Protein AF-A0A0D2XPH1-F1 (afdb_monomer)

pLDDT: mean 71.19, std 9.39, range [40.72, 86.44]

Mean predicted aligned error: 13.64 Å

Radius of gyration: 19.62 Å; Cα contacts (8 Å, |Δi|>4): 131; chains: 1; bounding box: 52×31×44 Å

Sequence (127 aa):
MKPMKTQDLDSLVKLKSILVFSVDCWGASYLRNVLTHGSTHITTKQGNKTLPTELWIDILDLAELYVYKNTYKLVYGIEISLKSTNGNRTEPTLICNVLEEWKECEELTNGDLVNAYEKCLKDPAYD

Nearest PDB structures (foldseek):
  3oa6-assembly1_B  TM=6.989E-01  e=4.084E+00  Homo sapiens

Solvent-accessible surface area (backbone atoms only — not comparable to full-atom values): 7888 Å² total; per-residue (Å²): 135,81,86,84,53,77,78,55,52,62,50,38,34,76,61,40,43,81,39,81,41,61,68,53,82,78,33,59,70,57,53,50,60,44,44,79,79,40,32,82,83,49,70,45,98,85,72,78,58,59,61,60,56,69,61,51,50,53,53,38,55,53,52,60,76,63,62,51,84,75,41,54,41,50,24,31,38,72,45,75,44,80,42,73,53,106,50,101,54,70,41,85,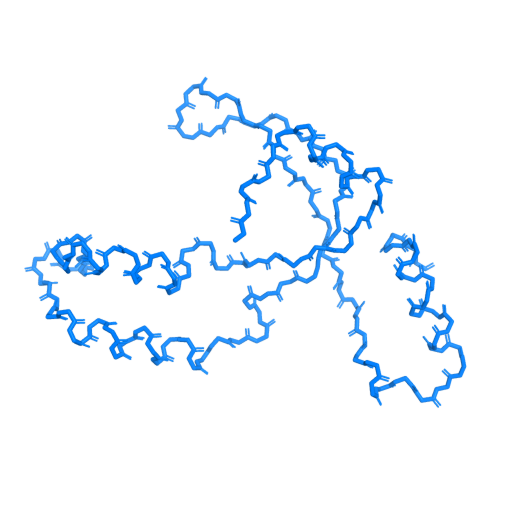39,82,40,61,49,73,56,87,80,79,78,60,78,90,72,53,86,46,73,68,53,48,51,50,50,56,45,33,76,71,37,68,85,65,129

Organism: Fusarium oxysporum (strain Fo5176) (NCBI:txid660025)

Foldseek 3Di:
DDDDDPVVLVVQQVQQAWDKDQPPPCALVVVVVVLVVNQVVDDDPVGDDTDPSVVSVVVNVVVVVVPDPVRIFTWTFNDWDFDDDPDRDTDTDTDIDTLPDDDDPVPQPDPVSVVVNVVCNRPVPDD

Secondary structure (DSSP, 8-state):
-PPPPHHHHHHHHHTT-EEEEES-TT-HHHHHHHHTT-GGG---TTSS-PPPHHHHHHHHHHHHHT--TTSEEEEEEEEEEEEE-SSS-EEEEEEEEE------GGG--SHHHHHHHHHHHH-TT--

Structure (mmCIF, N/CA/C/O backbone):
data_AF-A0A0D2XPH1-F1
#
_entry.id   AF-A0A0D2XPH1-F1
#
loop_
_atom_site.group_PDB
_atom_site.id
_atom_site.type_symbol
_atom_site.label_atom_id
_atom_site.label_alt_id
_atom_site.label_comp_id
_atom_site.label_asym_id
_atom_site.label_entity_id
_atom_site.label_seq_id
_atom_site.pdbx_PDB_ins_code
_atom_site.Cartn_x
_atom_site.Cartn_y
_atom_site.Cartn_z
_atom_site.occupancy
_atom_site.B_iso_or_equiv
_atom_site.auth_seq_id
_atom_site.auth_comp_id
_atom_site.auth_asym_id
_atom_site.auth_atom_id
_atom_site.pdbx_PDB_model_num
ATOM 1 N N . MET A 1 1 ? -1.661 14.350 -8.868 1.00 40.72 1 MET A N 1
ATOM 2 C CA . MET A 1 1 ? -1.622 14.285 -7.387 1.00 40.72 1 MET A CA 1
ATOM 3 C C . MET A 1 1 ? -0.413 15.061 -6.889 1.00 40.72 1 MET A C 1
ATOM 5 O O . MET A 1 1 ? 0.615 15.010 -7.553 1.00 40.72 1 MET A O 1
ATOM 9 N N . LYS A 1 2 ? -0.523 15.812 -5.784 1.00 44.88 2 LYS A N 1
ATOM 10 C CA . LYS A 1 2 ? 0.640 16.479 -5.172 1.00 44.88 2 LYS A CA 1
ATOM 11 C C . LYS A 1 2 ? 1.323 15.515 -4.192 1.00 44.88 2 LYS A C 1
ATOM 13 O O . LYS A 1 2 ? 0.601 14.825 -3.476 1.00 44.88 2 LYS A O 1
ATOM 18 N N .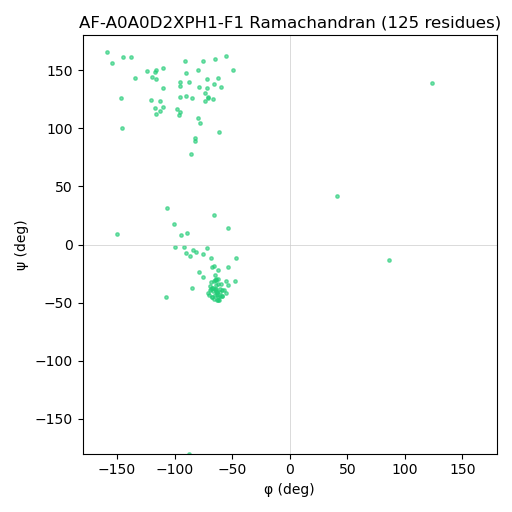 PRO A 1 3 ? 2.665 15.470 -4.143 1.00 52.66 3 PRO A N 1
ATOM 19 C 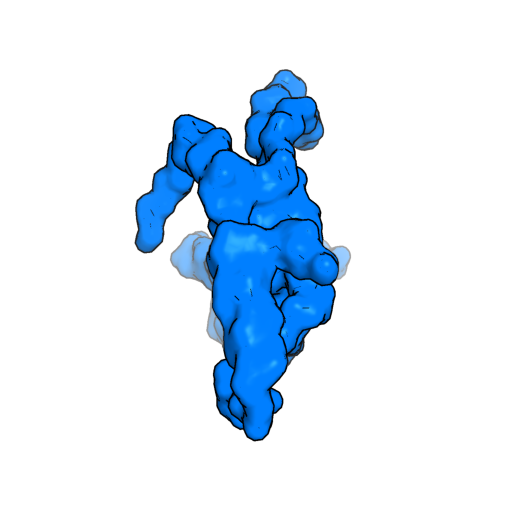CA . PRO A 1 3 ? 3.381 14.715 -3.123 1.00 52.66 3 PRO A CA 1
ATOM 20 C C . PRO A 1 3 ? 3.012 15.226 -1.731 1.00 52.66 3 PRO A C 1
ATOM 22 O O . PRO A 1 3 ? 2.957 16.439 -1.509 1.00 52.66 3 PRO A O 1
ATOM 25 N N . MET A 1 4 ? 2.758 14.300 -0.815 1.00 61.88 4 MET A N 1
ATOM 26 C CA . MET A 1 4 ? 2.459 14.614 0.578 1.00 61.88 4 MET A CA 1
ATOM 27 C C . MET A 1 4 ? 3.722 15.096 1.298 1.00 61.88 4 MET A C 1
ATOM 29 O O . MET A 1 4 ? 4.816 14.589 1.040 1.00 61.88 4 MET A O 1
ATOM 33 N N . LYS A 1 5 ? 3.593 16.079 2.193 1.00 73.62 5 LYS A N 1
ATOM 34 C CA . LYS A 1 5 ? 4.699 16.546 3.038 1.00 73.62 5 LYS A CA 1
ATOM 35 C C . LYS A 1 5 ? 4.707 15.771 4.351 1.00 73.62 5 LYS A C 1
ATOM 37 O O . LYS A 1 5 ? 3.675 15.305 4.814 1.00 73.62 5 LYS A O 1
ATOM 42 N N . THR A 1 6 ? 5.857 15.723 5.020 1.00 67.50 6 THR A N 1
ATOM 43 C CA . THR A 1 6 ? 6.002 15.065 6.332 1.00 67.50 6 THR A CA 1
ATOM 44 C C . THR A 1 6 ? 4.996 15.570 7.371 1.00 67.50 6 THR A C 1
ATOM 46 O O . THR A 1 6 ? 4.490 14.796 8.170 1.00 67.50 6 THR A O 1
ATOM 49 N N . GLN A 1 7 ? 4.664 16.861 7.319 1.00 71.94 7 GLN A N 1
ATOM 50 C CA . GLN A 1 7 ? 3.700 17.523 8.209 1.00 71.94 7 GLN A CA 1
ATOM 51 C C . GLN A 1 7 ? 2.281 16.949 8.064 1.00 71.94 7 GLN A C 1
ATOM 53 O O . GLN A 1 7 ? 1.497 16.937 9.011 1.00 71.94 7 GLN A O 1
ATOM 58 N N . ASP A 1 8 ? 1.961 16.462 6.867 1.00 72.06 8 ASP A N 1
ATOM 59 C CA . ASP A 1 8 ? 0.657 15.902 6.551 1.00 72.06 8 ASP A CA 1
ATOM 60 C C . ASP A 1 8 ? 0.537 14.460 7.086 1.00 72.06 8 ASP A C 1
ATOM 62 O O . ASP A 1 8 ? -0.572 14.001 7.354 1.00 72.06 8 ASP A O 1
ATOM 66 N N . LEU A 1 9 ? 1.662 13.758 7.301 1.00 72.75 9 LEU A N 1
ATOM 67 C CA . LEU A 1 9 ? 1.681 12.387 7.830 1.00 72.75 9 LEU A CA 1
ATOM 68 C C . LEU A 1 9 ? 1.153 12.326 9.268 1.00 72.75 9 LEU A C 1
ATOM 70 O O . LEU A 1 9 ? 0.341 11.458 9.580 1.00 72.75 9 LEU A O 1
ATOM 74 N N . ASP A 1 10 ? 1.555 13.263 10.132 1.00 76.06 10 ASP A N 1
ATOM 75 C CA . ASP A 1 10 ? 1.072 13.321 11.523 1.00 76.06 10 ASP A CA 1
ATOM 76 C C . ASP A 1 10 ? -0.451 13.481 11.586 1.00 76.06 10 ASP A C 1
ATOM 78 O O . ASP A 1 10 ? -1.119 12.959 12.484 1.00 76.06 10 ASP A O 1
ATOM 82 N N . SER A 1 11 ? -1.013 14.204 10.615 1.00 77.00 11 SER A N 1
ATOM 83 C CA . SER A 1 11 ? -2.458 14.390 10.508 1.00 77.00 11 SER A CA 1
ATOM 84 C C . SER A 1 11 ? -3.160 13.087 10.124 1.00 77.00 11 SER A C 1
ATOM 86 O O . SER A 1 11 ? -4.231 12.816 10.657 1.00 77.00 11 SER A O 1
ATOM 88 N N . LEU A 1 12 ? -2.553 12.241 9.283 1.00 72.81 12 LEU A N 1
ATOM 89 C CA . LEU A 1 12 ? -3.128 10.944 8.900 1.00 72.81 12 LEU A CA 1
ATOM 90 C C . LEU A 1 12 ? -3.286 9.993 10.086 1.00 72.81 12 LEU A C 1
ATOM 92 O O . LEU A 1 12 ? -4.318 9.336 10.202 1.00 72.81 12 LEU A O 1
ATOM 96 N N . VAL A 1 13 ? -2.286 9.942 10.971 1.00 76.19 13 VAL A N 1
ATOM 97 C CA . VAL A 1 13 ? -2.340 9.111 12.182 1.00 76.19 13 VAL A CA 1
ATOM 98 C C . VAL A 1 13 ? -3.431 9.614 13.128 1.00 76.19 13 VAL A C 1
ATOM 100 O O . VAL A 1 13 ? -4.255 8.837 13.600 1.00 76.19 13 VAL A O 1
ATOM 103 N N . LYS A 1 14 ? -3.492 10.930 13.368 1.00 78.75 14 LYS A N 1
ATOM 104 C CA . LYS A 1 14 ? -4.503 11.532 14.258 1.00 78.75 14 LYS A CA 1
ATOM 105 C C . LYS A 1 14 ? -5.925 11.359 13.743 1.00 78.75 14 LYS A C 1
ATOM 107 O O . LYS A 1 14 ? -6.839 11.161 14.535 1.00 78.75 14 LYS A O 1
ATOM 112 N N . LEU A 1 15 ? -6.106 11.465 12.430 1.00 77.38 15 LEU A N 1
ATOM 113 C CA . LEU A 1 15 ? -7.406 11.334 11.783 1.00 77.38 15 LEU A CA 1
ATOM 114 C C . LEU A 1 15 ? -7.813 9.874 11.566 1.00 77.38 15 LEU A C 1
ATOM 116 O O . LEU A 1 15 ? -8.927 9.651 11.102 1.00 77.38 15 LEU A O 1
ATOM 120 N N . LYS A 1 16 ? -6.919 8.908 11.845 1.00 73.25 16 LYS A N 1
ATOM 121 C CA . LYS A 1 16 ? -7.083 7.481 11.531 1.00 73.25 16 LYS A CA 1
ATOM 122 C C . LYS A 1 16 ? -7.693 7.268 10.144 1.00 73.25 16 LYS A C 1
ATOM 124 O O . LYS A 1 16 ? -8.608 6.474 9.961 1.00 73.25 16 LYS A O 1
ATOM 129 N N . SER A 1 17 ? -7.239 8.042 9.161 1.00 75.75 17 SER A N 1
ATOM 130 C CA . SER A 1 17 ? -7.844 7.998 7.833 1.00 75.75 17 SER A CA 1
ATOM 131 C C . SER A 1 17 ? -7.609 6.633 7.194 1.00 75.75 17 SER A C 1
ATOM 133 O O . SER A 1 17 ? -6.503 6.095 7.278 1.00 75.75 17 SER A O 1
ATOM 135 N N . ILE A 1 18 ? -8.635 6.095 6.532 1.00 80.31 18 ILE A N 1
ATOM 136 C CA . ILE A 1 18 ? -8.481 4.914 5.685 1.00 80.31 18 ILE A CA 1
ATOM 137 C C . ILE A 1 18 ? -7.688 5.333 4.444 1.00 80.31 18 ILE A C 1
ATOM 139 O O . ILE A 1 18 ? -8.030 6.291 3.750 1.00 80.31 18 ILE A O 1
ATOM 143 N N . LEU A 1 19 ? -6.602 4.618 4.188 1.00 80.06 19 LEU A N 1
ATOM 144 C CA . LEU A 1 19 ? -5.671 4.826 3.093 1.00 80.06 19 LEU A CA 1
ATOM 145 C C . LEU A 1 19 ? -5.698 3.612 2.172 1.00 80.06 19 LEU A C 1
ATOM 147 O O . LEU A 1 19 ? -5.882 2.478 2.609 1.00 80.06 19 LEU A O 1
ATOM 151 N N . VAL A 1 20 ? -5.439 3.851 0.891 1.00 77.94 20 VAL A N 1
ATOM 152 C CA . VAL A 1 20 ? -5.212 2.784 -0.083 1.00 77.94 20 VAL A CA 1
ATOM 153 C C . VAL A 1 20 ? -3.708 2.576 -0.205 1.00 77.94 20 VAL A C 1
ATOM 155 O O . VAL A 1 20 ? -2.986 3.457 -0.673 1.00 77.94 20 VAL A O 1
ATOM 158 N N . PHE A 1 21 ? -3.228 1.413 0.221 1.00 73.69 21 PHE A N 1
ATOM 159 C CA . PHE A 1 21 ? -1.836 1.014 0.088 1.00 73.69 21 PHE A CA 1
ATOM 160 C C . PHE A 1 21 ? -1.658 0.113 -1.132 1.00 73.69 21 PHE A C 1
ATOM 162 O O . PHE A 1 21 ? -2.203 -0.987 -1.186 1.00 73.69 21 PHE A O 1
ATOM 169 N N . SER A 1 22 ? -0.872 0.579 -2.101 1.00 71.06 22 SER A N 1
ATOM 170 C CA . SER A 1 22 ? -0.422 -0.239 -3.228 1.00 71.06 22 SER A CA 1
ATOM 171 C C . SER A 1 22 ? 0.718 -1.137 -2.753 1.00 71.06 22 SER A C 1
ATOM 173 O O . SER A 1 22 ? 1.831 -0.655 -2.563 1.00 71.06 22 SER A O 1
ATOM 175 N N . VAL A 1 23 ? 0.446 -2.425 -2.545 1.00 63.19 23 VAL A N 1
ATOM 176 C CA . VAL A 1 23 ? 1.429 -3.418 -2.074 1.00 63.19 23 VAL A CA 1
ATOM 177 C C . VAL A 1 23 ? 2.540 -3.622 -3.108 1.00 63.19 23 VAL A C 1
ATOM 179 O O . VAL A 1 23 ? 3.703 -3.820 -2.752 1.00 63.19 23 VAL A O 1
ATOM 182 N N . ASP A 1 24 ? 2.211 -3.466 -4.390 1.00 59.44 24 ASP A N 1
ATOM 183 C CA . ASP A 1 24 ? 3.171 -3.501 -5.487 1.00 59.44 24 ASP A CA 1
ATOM 184 C C . ASP A 1 24 ? 3.795 -2.107 -5.686 1.00 59.44 24 ASP A C 1
ATOM 186 O O . ASP A 1 24 ? 3.425 -1.341 -6.576 1.00 59.44 24 ASP A O 1
ATOM 190 N N . CYS A 1 25 ? 4.757 -1.741 -4.833 1.00 53.66 25 CYS A N 1
ATOM 191 C CA . CYS A 1 25 ? 5.458 -0.446 -4.913 1.00 53.66 25 CYS A CA 1
ATOM 192 C C . CYS A 1 25 ? 6.366 -0.305 -6.154 1.00 53.66 25 CYS A C 1
ATOM 194 O O . CYS A 1 25 ? 6.825 0.792 -6.462 1.00 53.66 25 CYS A O 1
ATOM 196 N N . TRP A 1 26 ? 6.621 -1.401 -6.875 1.00 53.28 26 TRP A N 1
ATOM 197 C CA . TRP A 1 26 ? 7.307 -1.413 -8.176 1.00 53.28 26 TRP A CA 1
ATOM 198 C C . TRP A 1 26 ? 6.305 -1.680 -9.305 1.00 53.28 26 TRP A C 1
ATOM 200 O O . TRP A 1 26 ? 6.632 -2.334 -10.294 1.00 53.28 26 TRP A O 1
ATOM 210 N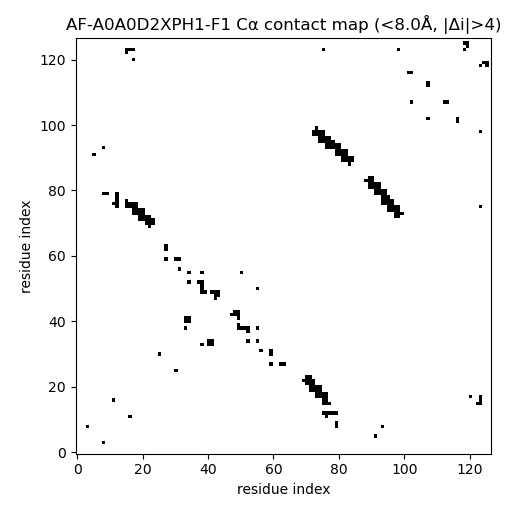 N . GLY A 1 27 ? 5.060 -1.230 -9.110 1.00 61.50 27 GLY A N 1
ATOM 211 C CA . GLY A 1 27 ? 3.943 -1.476 -10.009 1.00 61.50 27 GLY A CA 1
ATOM 212 C C . GLY A 1 27 ? 4.228 -1.030 -11.438 1.00 61.50 27 GLY A C 1
ATOM 213 O O . GLY A 1 27 ? 5.134 -0.233 -11.700 1.00 61.50 27 GLY A O 1
ATOM 214 N N . ALA A 1 28 ? 3.425 -1.540 -12.366 1.00 62.19 28 ALA A N 1
ATOM 215 C CA . ALA A 1 28 ? 3.562 -1.283 -13.791 1.00 62.19 28 ALA A CA 1
ATOM 216 C C . ALA A 1 28 ? 3.756 0.207 -14.129 1.00 62.19 28 ALA A C 1
ATOM 218 O O . ALA A 1 28 ? 4.551 0.528 -15.002 1.00 62.19 28 ALA A O 1
ATOM 219 N N . SER A 1 29 ? 3.180 1.126 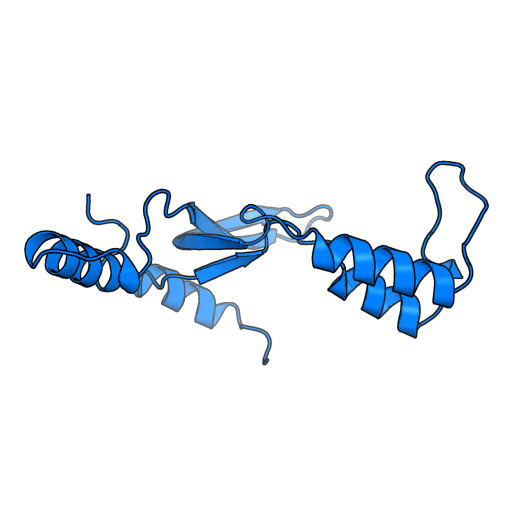-13.348 1.00 64.06 29 SER A N 1
ATOM 220 C CA . SER A 1 29 ? 3.405 2.576 -13.424 1.00 64.06 29 SER A CA 1
ATOM 221 C C . SER A 1 29 ? 4.877 3.013 -13.317 1.00 64.06 29 SER A C 1
ATOM 223 O O . SER A 1 29 ? 5.310 3.897 -14.056 1.00 64.06 29 SER A O 1
ATOM 225 N N . TYR A 1 30 ? 5.670 2.410 -12.422 1.00 68.56 30 TYR A N 1
ATOM 226 C CA . TYR A 1 30 ? 7.108 2.681 -12.307 1.00 68.56 30 TYR A CA 1
ATOM 227 C C . TYR A 1 30 ? 7.854 2.183 -13.548 1.00 68.56 30 TYR A C 1
ATOM 229 O O . TYR A 1 30 ? 8.652 2.918 -14.128 1.00 68.56 30 TYR A O 1
ATOM 237 N N . LEU A 1 31 ? 7.538 0.970 -14.009 1.00 70.81 31 LEU A N 1
ATOM 238 C CA . LEU A 1 31 ? 8.127 0.393 -15.218 1.00 70.81 31 LEU A CA 1
ATOM 239 C C . LEU A 1 31 ? 7.730 1.181 -16.477 1.00 70.81 31 LEU A C 1
ATOM 241 O O . LEU A 1 31 ? 8.591 1.448 -17.310 1.00 70.81 31 LEU A O 1
ATOM 245 N N . ARG A 1 32 ? 6.485 1.663 -16.580 1.00 72.62 32 ARG A N 1
ATOM 246 C CA . ARG A 1 32 ? 6.035 2.580 -17.641 1.00 72.62 32 ARG A CA 1
ATOM 247 C C . ARG A 1 32 ? 6.851 3.868 -17.641 1.00 72.62 32 ARG A C 1
ATOM 249 O O . ARG A 1 32 ? 7.287 4.303 -18.701 1.00 72.62 32 ARG A O 1
ATOM 256 N N . ASN A 1 33 ? 7.101 4.453 -16.469 1.00 73.88 33 ASN A N 1
ATOM 257 C CA . ASN A 1 33 ? 7.934 5.650 -16.362 1.00 73.88 33 ASN A CA 1
ATOM 258 C C . ASN A 1 33 ? 9.399 5.391 -16.753 1.00 73.88 33 ASN A C 1
ATOM 260 O O . ASN A 1 33 ? 10.055 6.280 -17.279 1.00 73.88 33 ASN A O 1
ATOM 264 N N . VAL A 1 34 ? 9.929 4.187 -16.535 1.00 72.75 34 VAL A N 1
ATOM 265 C CA . VAL A 1 34 ? 11.256 3.815 -17.051 1.00 72.75 34 VAL A CA 1
ATOM 266 C C . VAL A 1 34 ? 11.221 3.669 -18.580 1.00 72.75 34 VAL A C 1
ATOM 268 O O . VAL A 1 34 ? 12.095 4.197 -19.263 1.00 72.75 34 VAL A O 1
ATOM 271 N N . LEU A 1 35 ? 10.184 3.034 -19.138 1.00 74.00 35 LEU A N 1
ATOM 272 C CA . LEU A 1 35 ? 10.038 2.812 -20.583 1.00 74.00 35 LEU A CA 1
ATOM 273 C C . LEU A 1 35 ? 9.889 4.094 -21.403 1.00 74.00 35 LEU A C 1
ATOM 275 O O . LEU A 1 35 ? 10.427 4.154 -22.507 1.00 74.00 35 LEU A O 1
ATOM 279 N N . THR A 1 36 ? 9.221 5.127 -20.881 1.00 73.12 36 THR A N 1
ATOM 280 C CA . THR A 1 36 ? 9.127 6.436 -21.559 1.00 73.12 36 THR A CA 1
ATOM 281 C C . THR A 1 36 ? 10.487 7.107 -21.747 1.00 73.12 36 THR A C 1
ATOM 283 O O . THR A 1 36 ? 10.641 7.929 -22.648 1.00 73.12 36 THR A O 1
ATOM 286 N N . HIS A 1 37 ? 11.481 6.733 -20.938 1.00 72.75 37 HIS A N 1
ATOM 287 C CA . HIS A 1 37 ? 12.858 7.217 -21.031 1.00 72.75 37 HIS A CA 1
ATOM 288 C C . HIS A 1 37 ? 13.792 6.227 -21.757 1.00 72.75 37 HIS A C 1
ATOM 290 O O . HIS A 1 37 ? 14.957 6.549 -21.983 1.00 72.75 37 HIS A O 1
ATOM 296 N N . GLY A 1 38 ? 13.286 5.054 -22.163 1.00 71.62 38 GLY A N 1
ATOM 297 C CA . GLY A 1 38 ? 14.002 4.034 -22.936 1.00 71.62 38 GLY A CA 1
ATOM 298 C C . GLY A 1 38 ? 14.034 2.652 -22.268 1.00 71.62 38 GLY A C 1
ATOM 299 O O . GLY A 1 38 ? 14.271 2.515 -21.069 1.00 71.62 38 GLY A O 1
ATOM 300 N N . SER A 1 39 ? 13.850 1.588 -23.059 1.00 68.44 39 SER A N 1
ATOM 301 C CA . SER A 1 39 ? 13.781 0.200 -22.565 1.00 68.44 39 SER A CA 1
ATOM 302 C C . SER A 1 39 ? 15.125 -0.416 -22.160 1.00 68.44 39 SER A C 1
ATOM 304 O O . SER A 1 39 ? 15.160 -1.499 -21.574 1.00 68.44 39 SER A O 1
ATOM 306 N N . THR A 1 40 ? 16.240 0.266 -22.426 1.00 72.44 40 THR A N 1
ATOM 307 C CA . THR A 1 40 ? 17.600 -0.191 -22.089 1.00 72.44 40 THR A CA 1
ATOM 308 C C . THR A 1 40 ? 17.851 -0.274 -20.585 1.00 72.44 40 THR A C 1
ATOM 310 O O . THR A 1 40 ? 18.761 -0.974 -20.147 1.00 72.44 40 THR A O 1
ATOM 313 N N . HIS A 1 41 ? 17.027 0.408 -19.790 1.00 66.38 41 HIS A N 1
ATOM 314 C CA . HIS A 1 41 ? 17.104 0.424 -18.333 1.00 66.38 41 HIS A CA 1
ATOM 315 C C . HIS A 1 41 ? 16.398 -0.766 -17.665 1.00 66.38 41 HIS A C 1
ATOM 317 O O . HIS A 1 41 ? 16.490 -0.917 -16.449 1.00 66.38 41 HIS A O 1
ATOM 323 N N . ILE A 1 42 ? 15.721 -1.623 -18.440 1.00 69.38 42 ILE A N 1
ATOM 324 C CA . ILE A 1 42 ? 15.038 -2.819 -17.938 1.00 69.38 42 ILE A CA 1
ATOM 325 C C . ILE A 1 42 ? 15.705 -4.052 -18.545 1.00 69.38 42 ILE A C 1
ATOM 327 O O . ILE A 1 42 ? 15.623 -4.302 -19.748 1.00 69.38 42 ILE A O 1
ATOM 331 N N . THR A 1 43 ? 16.368 -4.840 -17.700 1.00 66.12 43 THR A N 1
ATOM 332 C CA . THR A 1 43 ? 17.094 -6.041 -18.124 1.00 66.12 43 THR A CA 1
ATOM 333 C C . THR A 1 43 ? 16.485 -7.289 -17.493 1.00 66.12 43 THR A C 1
ATOM 335 O O . THR A 1 43 ? 15.927 -7.265 -16.395 1.00 66.12 43 THR A O 1
ATOM 338 N N . THR A 1 44 ? 16.562 -8.408 -18.209 1.00 63.78 44 THR A N 1
ATOM 339 C CA . THR A 1 44 ? 16.168 -9.711 -17.662 1.00 63.78 44 THR A CA 1
ATOM 340 C C . THR A 1 44 ? 17.235 -10.229 -16.692 1.00 63.78 44 THR A C 1
ATOM 342 O O . THR A 1 44 ? 18.410 -9.890 -16.815 1.00 63.78 44 THR A O 1
ATOM 345 N N . LYS A 1 45 ? 16.873 -11.138 -15.771 1.00 63.78 45 LYS A N 1
ATOM 346 C CA . LYS A 1 45 ? 17.833 -11.824 -14.870 1.00 63.78 45 LYS A CA 1
ATOM 347 C C . LYS A 1 45 ? 18.991 -12.526 -15.604 1.00 63.78 45 LYS A C 1
ATOM 349 O O . LYS A 1 45 ? 20.009 -12.808 -14.986 1.00 63.78 45 LYS A O 1
ATOM 354 N N . GLN A 1 46 ? 18.841 -12.807 -16.901 1.00 64.25 46 GLN A N 1
ATOM 355 C CA . GLN A 1 46 ? 19.880 -13.386 -17.764 1.00 64.25 46 GLN A CA 1
ATOM 356 C C . GLN A 1 46 ? 20.777 -12.329 -18.443 1.00 64.25 46 GLN A C 1
ATOM 358 O O . GLN A 1 46 ? 21.597 -12.654 -19.296 1.00 64.25 46 GLN A O 1
ATOM 363 N N . GLY A 1 47 ? 20.661 -11.065 -18.040 1.00 55.41 47 GLY A N 1
ATOM 364 C CA . GLY A 1 47 ? 21.774 -10.122 -18.000 1.00 55.41 47 GLY A CA 1
ATOM 365 C C . GLY A 1 47 ? 22.104 -9.335 -19.263 1.00 55.41 47 GLY A C 1
ATOM 366 O O . GLY A 1 47 ? 22.838 -8.375 -19.121 1.00 55.41 47 GLY A O 1
ATOM 367 N N . ASN A 1 48 ? 21.591 -9.650 -20.459 1.00 59.53 48 ASN A N 1
ATOM 368 C CA . ASN A 1 48 ? 22.004 -8.918 -21.680 1.00 59.53 48 ASN A CA 1
ATOM 369 C C . ASN A 1 48 ? 20.946 -8.808 -22.791 1.00 59.53 48 ASN A C 1
ATOM 371 O O . ASN A 1 48 ? 21.257 -8.379 -23.900 1.00 59.53 48 ASN A O 1
ATOM 375 N N . LYS A 1 49 ? 19.696 -9.203 -22.534 1.00 61.72 49 LYS A N 1
ATOM 376 C CA . LYS A 1 49 ? 18.604 -9.042 -23.505 1.00 61.72 49 LYS A CA 1
ATOM 377 C C . LYS A 1 49 ? 17.604 -8.027 -22.977 1.00 61.72 49 LYS A C 1
ATOM 379 O O . LYS A 1 49 ? 16.971 -8.268 -21.947 1.00 61.72 49 LYS A O 1
ATOM 384 N N . THR A 1 50 ? 17.500 -6.911 -23.686 1.00 69.25 50 THR A N 1
ATOM 385 C CA . THR A 1 50 ? 16.445 -5.910 -23.540 1.00 69.25 50 THR A CA 1
ATOM 386 C C . THR A 1 50 ? 15.370 -6.213 -24.579 1.00 69.25 50 THR A C 1
ATOM 388 O O . THR A 1 50 ? 15.678 -6.555 -25.722 1.00 69.25 50 THR A O 1
ATOM 391 N N . LEU A 1 51 ? 14.101 -6.154 -24.181 1.00 74.62 51 LEU A N 1
ATOM 392 C CA . LEU A 1 51 ? 13.003 -6.209 -25.143 1.00 74.62 51 LEU A CA 1
ATOM 393 C C . LEU A 1 51 ? 12.813 -4.817 -25.783 1.00 74.62 51 LEU A C 1
ATOM 395 O O . LEU A 1 51 ? 13.090 -3.799 -25.133 1.00 74.62 51 LEU A O 1
ATOM 399 N N . PRO A 1 52 ? 12.340 -4.751 -27.040 1.00 81.94 52 PRO A N 1
ATOM 400 C CA . PRO A 1 52 ? 11.748 -3.543 -27.604 1.00 81.94 52 PRO A CA 1
ATOM 401 C C . PRO A 1 52 ? 10.690 -2.941 -26.673 1.00 81.94 52 PRO A C 1
ATOM 403 O O . PRO A 1 52 ? 10.034 -3.659 -25.914 1.00 81.94 52 PRO A O 1
ATOM 406 N N . THR A 1 53 ? 10.531 -1.622 -26.731 1.00 79.94 53 THR A N 1
ATOM 407 C CA . THR A 1 53 ? 9.601 -0.875 -25.873 1.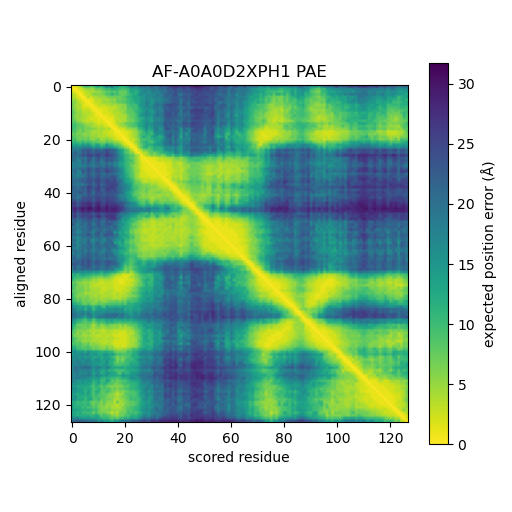00 79.94 53 THR A CA 1
ATOM 408 C C . THR A 1 53 ? 8.165 -1.374 -26.018 1.00 79.94 53 THR A C 1
ATOM 410 O O . THR A 1 53 ? 7.470 -1.510 -25.019 1.00 79.94 53 THR A O 1
ATOM 413 N N . GLU A 1 54 ? 7.741 -1.708 -27.234 1.00 80.44 54 GLU A N 1
ATOM 414 C CA . GLU A 1 54 ? 6.392 -2.180 -27.556 1.00 80.44 54 GLU A CA 1
ATOM 415 C C . GLU A 1 54 ? 6.065 -3.481 -26.814 1.00 80.44 54 GLU A C 1
ATOM 417 O O . GLU A 1 54 ? 5.022 -3.590 -26.179 1.00 80.44 54 GLU A O 1
ATOM 422 N N . LEU A 1 55 ? 7.007 -4.431 -26.788 1.00 81.19 55 LEU A N 1
ATOM 423 C CA . LEU A 1 55 ? 6.826 -5.696 -26.072 1.00 81.19 55 LEU A CA 1
ATOM 424 C C . LEU A 1 55 ? 6.789 -5.505 -24.554 1.00 81.19 55 LEU A C 1
ATOM 426 O O . LEU A 1 55 ? 6.095 -6.240 -23.857 1.00 81.19 55 LEU A O 1
ATOM 430 N N . TRP A 1 56 ? 7.524 -4.527 -24.025 1.00 81.25 56 TRP A N 1
ATOM 431 C CA . TRP A 1 56 ? 7.416 -4.182 -22.611 1.00 81.25 56 TRP A CA 1
ATOM 432 C C . TRP A 1 56 ? 6.069 -3.546 -22.269 1.00 81.25 56 TRP A C 1
ATOM 434 O O . TRP A 1 56 ? 5.532 -3.846 -21.207 1.00 81.25 56 TRP A O 1
ATOM 444 N N . ILE A 1 57 ? 5.519 -2.703 -23.147 1.00 77.94 57 ILE A N 1
ATOM 445 C CA . ILE A 1 57 ? 4.179 -2.131 -22.972 1.00 77.94 57 ILE A CA 1
ATOM 446 C C . ILE A 1 57 ? 3.138 -3.255 -22.944 1.00 77.94 57 ILE A C 1
ATOM 448 O O . ILE A 1 57 ? 2.376 -3.313 -21.987 1.00 77.94 57 ILE A O 1
ATOM 452 N N . ASP A 1 58 ? 3.185 -4.205 -23.882 1.00 78.38 58 ASP A N 1
ATOM 453 C CA . ASP A 1 58 ? 2.260 -5.349 -23.909 1.00 78.38 58 ASP A CA 1
ATOM 454 C C . ASP A 1 58 ? 2.356 -6.216 -22.638 1.00 78.38 58 ASP A C 1
ATOM 456 O O . ASP A 1 58 ? 1.345 -6.648 -22.084 1.00 78.38 58 ASP A O 1
ATOM 460 N N . ILE A 1 59 ? 3.574 -6.462 -22.134 1.00 75.94 59 ILE A N 1
ATOM 461 C CA . ILE A 1 59 ? 3.796 -7.201 -20.878 1.00 75.94 59 ILE A CA 1
ATOM 462 C C . ILE A 1 59 ? 3.204 -6.448 -19.682 1.00 75.94 59 ILE A C 1
ATOM 464 O O . ILE A 1 59 ? 2.638 -7.078 -18.789 1.00 75.94 59 ILE A O 1
ATOM 468 N N . LEU A 1 60 ? 3.341 -5.120 -19.644 1.00 75.81 60 LEU A N 1
ATOM 469 C CA . LEU A 1 60 ? 2.779 -4.293 -18.578 1.00 75.81 60 LEU A CA 1
ATOM 470 C C . LEU A 1 60 ? 1.259 -4.214 -18.662 1.00 75.81 60 LEU A C 1
ATOM 472 O O . LEU A 1 60 ? 0.613 -4.352 -17.632 1.00 75.81 60 LEU A O 1
ATOM 476 N N . ASP A 1 61 ? 0.696 -4.061 -19.859 1.00 73.94 61 ASP A N 1
ATOM 477 C CA . ASP A 1 61 ? -0.748 -4.077 -20.090 1.00 73.94 61 ASP A CA 1
ATOM 478 C C . ASP A 1 61 ? -1.343 -5.418 -19.624 1.00 73.94 61 ASP A C 1
ATOM 480 O O . ASP A 1 61 ? -2.335 -5.444 -18.898 1.00 73.94 61 ASP A O 1
ATOM 484 N N . LEU A 1 62 ? -0.690 -6.542 -19.947 1.00 69.88 62 LEU A N 1
ATOM 485 C CA . LEU A 1 62 ? -1.070 -7.863 -19.439 1.00 69.88 62 LEU A CA 1
ATOM 486 C C . LEU A 1 62 ? -0.940 -7.950 -17.915 1.00 69.88 62 LEU A C 1
ATOM 488 O O . LEU A 1 62 ? -1.867 -8.404 -17.253 1.00 69.88 62 LEU A O 1
ATOM 492 N N . ALA A 1 63 ? 0.182 -7.514 -17.340 1.00 66.62 63 ALA A N 1
ATOM 493 C CA . ALA A 1 63 ? 0.384 -7.543 -15.893 1.00 66.62 63 ALA A CA 1
ATOM 494 C C . ALA A 1 63 ? -0.660 -6.695 -15.147 1.00 66.62 63 ALA A C 1
ATOM 496 O O . ALA A 1 63 ? -1.140 -7.121 -14.100 1.00 66.62 63 ALA A O 1
ATOM 497 N N . GLU A 1 64 ? -1.045 -5.543 -15.705 1.00 67.69 64 GLU A N 1
ATOM 498 C CA . GLU A 1 64 ? -2.093 -4.660 -15.185 1.00 67.69 64 GLU A CA 1
ATOM 499 C C . GLU A 1 64 ? -3.491 -5.290 -15.275 1.00 67.69 64 GLU A C 1
ATOM 501 O O . GLU A 1 64 ? -4.281 -5.160 -14.342 1.00 67.69 64 GLU A O 1
ATOM 506 N N . LEU A 1 65 ? -3.789 -6.036 -16.344 1.00 62.53 65 LEU A N 1
ATOM 507 C CA . LEU A 1 65 ? -5.046 -6.786 -16.483 1.00 62.53 65 LEU A CA 1
ATOM 508 C C . LEU A 1 65 ? -5.190 -7.915 -15.447 1.00 62.53 65 LEU A C 1
ATOM 510 O O . LEU A 1 65 ? -6.310 -8.278 -15.093 1.00 62.53 65 LEU A O 1
ATOM 514 N N . TYR A 1 66 ? -4.073 -8.454 -14.948 1.00 57.66 66 TYR A N 1
ATOM 515 C CA . TYR A 1 66 ? -4.034 -9.487 -13.904 1.00 57.66 66 TYR A CA 1
ATOM 516 C C . TYR A 1 66 ? -3.722 -8.930 -12.507 1.00 57.66 66 TYR A C 1
ATOM 518 O O . TYR A 1 66 ? -3.363 -9.697 -11.611 1.00 57.66 66 TYR A O 1
ATOM 526 N N . VAL A 1 67 ? -3.868 -7.617 -12.292 1.00 56.28 67 VAL A N 1
ATOM 527 C CA . VAL A 1 67 ? -3.767 -6.991 -10.965 1.00 56.28 67 VAL A CA 1
ATOM 528 C C . VAL A 1 67 ? -4.864 -7.566 -10.064 1.00 56.28 67 VAL A C 1
ATOM 530 O O . VAL A 1 67 ? -6.033 -7.189 -10.117 1.00 56.28 67 VAL A O 1
ATOM 533 N N . TYR A 1 68 ? -4.485 -8.563 -9.265 1.00 53.69 68 TYR A N 1
ATOM 534 C CA . TYR A 1 68 ? -5.361 -9.243 -8.316 1.00 53.69 68 TYR A CA 1
ATOM 535 C C . TYR A 1 68 ? -5.822 -8.280 -7.210 1.00 53.69 68 TYR A C 1
ATOM 537 O O . TYR A 1 68 ? -5.125 -7.327 -6.863 1.00 53.69 68 TYR A O 1
ATOM 545 N N . LYS A 1 69 ? -6.935 -8.626 -6.539 1.00 51.44 69 LYS A N 1
ATOM 546 C CA . LYS A 1 69 ? -7.428 -8.015 -5.279 1.00 51.44 69 LYS A CA 1
ATOM 547 C C . LYS A 1 69 ? -6.352 -7.820 -4.181 1.00 51.44 69 LYS A C 1
ATOM 549 O O . LYS A 1 69 ? -6.602 -7.112 -3.217 1.00 51.44 69 LYS A O 1
ATOM 554 N N . ASN A 1 70 ? -5.163 -8.410 -4.327 1.00 54.31 70 ASN A N 1
ATOM 555 C CA . ASN A 1 70 ? -4.030 -8.283 -3.407 1.00 54.31 70 ASN A CA 1
ATOM 556 C C . ASN A 1 70 ? -3.106 -7.079 -3.671 1.00 54.31 70 ASN A C 1
ATOM 558 O O . ASN A 1 70 ? -2.242 -6.809 -2.838 1.00 54.31 70 ASN A O 1
ATOM 562 N N . THR A 1 71 ? -3.256 -6.366 -4.791 1.00 62.84 71 THR A N 1
ATOM 563 C CA . THR A 1 71 ? -2.381 -5.231 -5.136 1.00 62.84 71 THR A CA 1
ATOM 564 C C . THR A 1 71 ? -2.698 -3.982 -4.325 1.00 62.84 71 THR A C 1
ATOM 566 O O . THR A 1 71 ? -1.799 -3.192 -4.040 1.00 62.84 71 THR A O 1
ATOM 569 N N . TYR A 1 72 ? -3.946 -3.828 -3.886 1.00 66.56 72 TYR A N 1
ATOM 570 C CA . TYR A 1 72 ? -4.366 -2.721 -3.038 1.00 66.56 72 TYR A CA 1
ATOM 571 C C . TYR A 1 72 ? -4.918 -3.252 -1.724 1.00 66.56 72 TYR A C 1
ATOM 573 O O . TYR A 1 72 ? -5.847 -4.052 -1.707 1.00 66.56 72 TYR A O 1
ATOM 581 N N . LYS A 1 73 ? -4.350 -2.783 -0.617 1.00 75.25 73 LYS A N 1
ATOM 582 C CA . LYS A 1 73 ? -4.877 -3.023 0.724 1.00 75.25 73 LYS A CA 1
ATOM 583 C C . LYS A 1 73 ? -5.427 -1.729 1.286 1.00 75.25 73 LYS A C 1
ATOM 585 O O . LYS A 1 73 ? -4.770 -0.692 1.203 1.00 75.25 73 LYS A O 1
ATOM 590 N N . LEU A 1 74 ? -6.612 -1.795 1.879 1.00 79.31 74 LEU A N 1
ATOM 591 C CA . LEU A 1 74 ? -7.071 -0.730 2.756 1.00 79.31 74 LEU A CA 1
ATOM 592 C C . LEU A 1 74 ? -6.285 -0.827 4.058 1.00 79.31 74 LEU A C 1
ATOM 594 O O . LEU A 1 74 ? -6.128 -1.907 4.629 1.00 79.31 74 LEU A O 1
ATOM 598 N N . VAL A 1 75 ? -5.732 0.296 4.487 1.00 83.69 75 VAL A N 1
ATOM 599 C CA . VAL A 1 75 ? -4.921 0.388 5.697 1.00 83.69 75 VAL A CA 1
ATOM 600 C C . VAL A 1 75 ? -5.280 1.656 6.455 1.00 83.69 75 VAL A C 1
ATOM 602 O O . VAL A 1 75 ? -5.819 2.592 5.874 1.00 83.69 75 VAL A O 1
ATOM 605 N N . TYR A 1 76 ? -4.937 1.734 7.732 1.00 85.62 76 TYR A N 1
ATOM 606 C CA . TYR A 1 76 ? -5.031 2.978 8.496 1.00 85.62 76 TYR A CA 1
ATOM 607 C C . TYR A 1 76 ? -3.757 3.194 9.310 1.00 85.62 76 TYR A C 1
ATOM 609 O O . TYR A 1 76 ? -3.130 2.241 9.778 1.00 85.62 76 TYR A O 1
ATOM 617 N N . GLY A 1 77 ? -3.342 4.455 9.427 1.00 85.00 77 GLY A N 1
ATOM 618 C CA . GLY A 1 77 ? -2.111 4.828 10.122 1.00 85.00 77 GLY A CA 1
ATOM 619 C C . GLY A 1 77 ? -2.237 4.661 11.636 1.00 85.00 77 GLY A C 1
ATOM 620 O O . GLY A 1 77 ? -3.222 5.101 12.225 1.00 85.00 77 GLY A O 1
ATOM 621 N N . ILE A 1 78 ? -1.223 4.063 12.259 1.00 85.38 78 ILE A N 1
ATOM 622 C CA . ILE A 1 78 ? -1.142 3.862 13.715 1.00 85.38 78 ILE A CA 1
ATOM 623 C C . ILE A 1 78 ? -0.106 4.800 14.322 1.00 85.38 78 ILE A C 1
ATOM 625 O O . ILE A 1 78 ? -0.350 5.427 15.348 1.00 85.38 78 ILE A O 1
ATOM 629 N N . GLU A 1 79 ? 1.060 4.897 13.686 1.00 85.88 79 GLU A N 1
ATOM 630 C CA . GLU A 1 79 ? 2.168 5.708 14.173 1.00 85.88 79 GLU A CA 1
ATOM 631 C C . GLU A 1 79 ? 3.151 6.051 13.053 1.00 85.88 79 GLU A C 1
ATOM 633 O O . GLU A 1 79 ? 3.150 5.443 11.980 1.00 85.88 79 GLU A O 1
ATOM 638 N N . ILE A 1 80 ? 4.024 7.019 13.320 1.00 85.06 80 ILE A N 1
ATOM 639 C CA . ILE A 1 80 ? 5.164 7.343 12.465 1.00 85.06 80 ILE A CA 1
ATOM 640 C C . ILE A 1 80 ? 6.433 6.980 13.223 1.00 85.06 80 ILE A C 1
ATOM 642 O O . ILE A 1 80 ? 6.684 7.479 14.318 1.00 85.06 80 ILE A O 1
ATOM 646 N N . SER A 1 81 ? 7.246 6.123 12.614 1.00 83.12 81 SER A N 1
ATOM 647 C CA . SER A 1 81 ? 8.554 5.722 13.130 1.00 83.12 81 SER A CA 1
ATOM 648 C C . SER A 1 81 ? 9.666 6.308 12.267 1.00 83.12 81 SER A C 1
ATOM 650 O O . SER A 1 81 ? 9.492 6.540 11.075 1.00 83.12 81 SER A O 1
ATOM 652 N N . LEU A 1 82 ? 10.834 6.547 12.853 1.00 82.38 82 LEU A N 1
ATOM 653 C CA . LEU A 1 82 ? 12.025 6.955 12.114 1.00 82.38 82 LEU A CA 1
ATOM 654 C C . LEU A 1 82 ? 12.865 5.708 11.825 1.00 82.38 82 LEU A C 1
ATOM 656 O O . LEU A 1 82 ? 13.409 5.109 12.751 1.00 82.38 82 LEU A O 1
ATOM 660 N N . LYS A 1 83 ? 12.968 5.303 10.554 1.00 77.38 83 LYS A N 1
ATOM 661 C CA . LYS A 1 83 ? 13.766 4.137 10.141 1.00 77.38 83 LYS A CA 1
ATOM 662 C C . LYS A 1 83 ? 14.915 4.555 9.231 1.00 77.38 83 LYS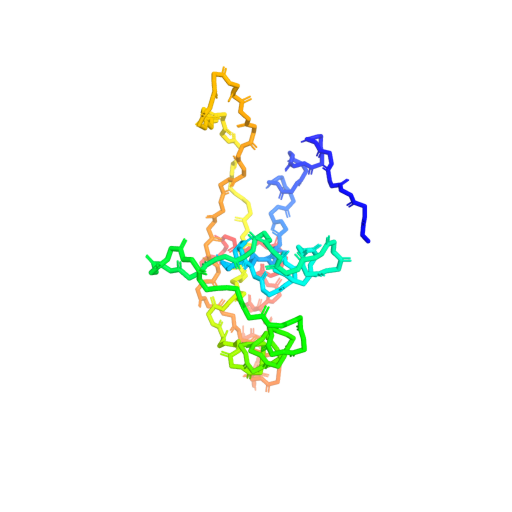 A C 1
ATOM 664 O O . LYS A 1 83 ? 14.768 5.448 8.401 1.00 77.38 83 LYS A O 1
ATOM 669 N N . SER A 1 84 ? 16.067 3.905 9.395 1.00 70.50 84 SER A N 1
ATOM 670 C CA . SER A 1 84 ? 17.175 4.034 8.444 1.00 70.50 84 SER A CA 1
ATOM 671 C C . SER A 1 84 ? 16.799 3.319 7.155 1.00 70.50 84 SER A C 1
ATOM 673 O O . SER A 1 84 ? 16.446 2.139 7.186 1.00 70.50 84 SER A O 1
ATOM 675 N N . THR A 1 85 ? 16.899 4.013 6.028 1.00 64.00 85 THR A N 1
ATOM 676 C CA . THR A 1 85 ? 16.857 3.382 4.704 1.00 64.00 85 THR A CA 1
ATOM 677 C C . THR A 1 85 ? 18.273 2.941 4.296 1.00 64.00 85 THR A C 1
ATOM 679 O O . THR A 1 85 ? 19.212 3.079 5.082 1.00 64.00 85 THR A O 1
ATOM 682 N N . ASN A 1 86 ? 18.449 2.341 3.109 1.00 52.66 86 ASN A N 1
ATOM 683 C CA . ASN A 1 86 ? 19.713 1.741 2.614 1.00 52.66 86 ASN A CA 1
ATOM 684 C C . ASN A 1 86 ? 20.878 2.739 2.355 1.00 52.66 86 ASN A C 1
ATOM 686 O O . ASN A 1 86 ? 21.793 2.476 1.580 1.00 52.66 86 ASN A O 1
ATOM 690 N N . GLY A 1 87 ? 20.873 3.881 3.028 1.00 53.44 87 GLY A N 1
ATOM 691 C CA . GLY A 1 87 ? 21.976 4.815 3.204 1.00 53.44 87 GLY A CA 1
ATOM 692 C C . GLY A 1 87 ? 21.709 5.563 4.508 1.00 53.44 87 GLY A C 1
ATOM 693 O O . GLY A 1 87 ? 20.561 5.634 4.916 1.00 53.44 87 GLY A O 1
ATOM 694 N N . ASN A 1 88 ? 22.731 6.106 5.171 1.00 63.03 88 ASN A N 1
ATOM 695 C CA . ASN A 1 88 ? 22.699 6.701 6.528 1.00 63.03 88 ASN A CA 1
ATOM 696 C C . ASN A 1 88 ? 21.649 7.818 6.818 1.00 63.03 88 ASN A C 1
ATOM 698 O O . ASN A 1 88 ? 21.791 8.551 7.795 1.00 63.03 88 ASN A O 1
ATOM 702 N N . ARG A 1 89 ? 20.628 8.022 5.982 1.00 71.19 89 ARG A N 1
ATOM 703 C CA . ARG A 1 89 ? 19.496 8.910 6.225 1.00 71.19 89 ARG A CA 1
ATOM 704 C C . ARG A 1 89 ? 18.359 8.163 6.915 1.00 71.19 89 ARG A C 1
ATOM 706 O O . ARG A 1 89 ? 17.876 7.134 6.451 1.00 71.19 89 ARG A O 1
ATOM 713 N N . THR A 1 90 ? 17.918 8.744 8.020 1.00 78.06 90 THR A N 1
ATOM 714 C CA . THR A 1 90 ? 16.705 8.341 8.721 1.00 78.06 90 THR A CA 1
ATOM 715 C C . THR A 1 90 ? 15.511 9.032 8.080 1.00 78.06 90 THR A C 1
ATOM 717 O O . THR A 1 90 ? 15.503 10.259 7.961 1.00 78.06 90 THR A O 1
ATOM 720 N N . GLU A 1 91 ? 14.506 8.261 7.679 1.00 77.44 91 GLU A N 1
ATOM 721 C CA . GLU A 1 91 ? 13.298 8.776 7.037 1.00 77.44 91 GLU A CA 1
ATOM 722 C C . GLU A 1 91 ? 12.045 8.427 7.860 1.00 77.44 91 GLU A C 1
ATOM 724 O O . GLU A 1 91 ? 11.976 7.357 8.481 1.00 77.44 91 GLU A O 1
ATOM 729 N N . PRO A 1 92 ? 11.049 9.331 7.905 1.00 77.50 92 PRO A N 1
ATOM 730 C CA . PRO A 1 92 ? 9.775 9.066 8.555 1.00 77.50 92 PRO A CA 1
ATOM 731 C C . PRO A 1 92 ? 9.018 7.977 7.790 1.00 77.50 92 PRO A C 1
ATOM 733 O O . PRO A 1 92 ? 8.773 8.085 6.592 1.00 77.50 92 PRO A O 1
ATOM 736 N N . THR A 1 93 ? 8.642 6.925 8.505 1.00 80.62 93 THR A N 1
ATOM 737 C CA . THR A 1 93 ? 7.923 5.755 8.007 1.00 80.62 93 THR A CA 1
ATOM 738 C C . THR A 1 93 ? 6.575 5.675 8.707 1.00 80.62 93 THR A C 1
ATOM 740 O O . THR A 1 93 ? 6.521 5.495 9.924 1.00 80.62 93 THR A O 1
ATOM 743 N N . LEU A 1 94 ? 5.491 5.781 7.940 1.00 81.62 94 LEU A N 1
ATOM 744 C CA . LEU A 1 94 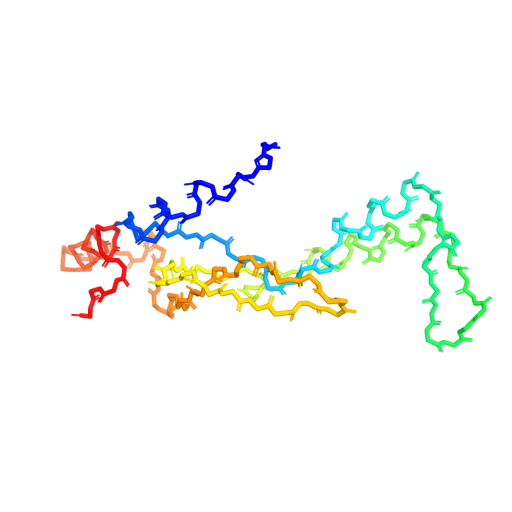? 4.140 5.540 8.438 1.00 81.62 94 LEU A CA 1
ATOM 745 C C . LEU A 1 94 ? 3.937 4.032 8.641 1.00 81.62 94 LEU A C 1
ATOM 747 O O . LEU A 1 94 ? 4.116 3.247 7.710 1.00 81.62 94 LEU A O 1
ATOM 751 N N . ILE A 1 95 ? 3.583 3.638 9.859 1.00 84.44 95 ILE A N 1
ATOM 752 C CA . ILE A 1 95 ? 3.197 2.275 10.210 1.00 84.44 95 ILE A CA 1
ATOM 753 C C . ILE A 1 95 ? 1.675 2.194 10.148 1.00 84.44 95 ILE A C 1
ATOM 755 O O . ILE A 1 95 ? 0.982 3.000 10.775 1.00 84.44 95 ILE A O 1
ATOM 759 N N . CYS A 1 96 ? 1.162 1.221 9.399 1.00 84.62 96 CYS A N 1
ATOM 760 C CA . CYS A 1 96 ? -0.269 1.026 9.213 1.00 84.62 96 CYS A CA 1
ATOM 761 C C . CYS A 1 96 ? -0.697 -0.388 9.604 1.00 84.62 96 CYS A C 1
ATOM 763 O O . CYS A 1 96 ? 0.057 -1.340 9.395 1.00 84.62 96 CYS A O 1
ATOM 765 N N . ASN A 1 97 ? -1.935 -0.518 10.076 1.00 86.44 97 ASN A N 1
ATOM 766 C CA . ASN A 1 97 ? -2.633 -1.799 10.145 1.00 86.44 97 ASN A CA 1
ATOM 767 C C . ASN A 1 97 ? -3.410 -2.025 8.851 1.00 86.44 97 ASN A C 1
ATOM 769 O O . ASN A 1 97 ? -3.903 -1.072 8.246 1.00 86.44 97 ASN A O 1
ATOM 773 N N . VAL A 1 98 ? -3.526 -3.288 8.445 1.00 83.06 98 VAL A N 1
ATOM 774 C CA . VAL A 1 98 ? -4.410 -3.692 7.349 1.00 83.06 98 VAL A CA 1
ATOM 775 C C . VAL A 1 98 ? -5.837 -3.754 7.876 1.00 83.06 98 VAL A C 1
ATOM 777 O O . VAL A 1 98 ? -6.081 -4.283 8.957 1.00 83.06 98 VAL A O 1
ATOM 780 N N . LEU A 1 99 ? -6.772 -3.211 7.105 1.00 80.25 99 LEU A N 1
ATOM 781 C CA . LEU A 1 99 ? -8.194 -3.394 7.339 1.00 80.25 99 LEU A CA 1
ATOM 782 C C . LEU A 1 99 ? -8.605 -4.739 6.719 1.00 80.25 99 LEU A C 1
ATOM 784 O O . LEU A 1 99 ? -8.868 -4.818 5.519 1.00 80.25 99 LEU A O 1
ATOM 788 N N . GLU A 1 100 ? -8.557 -5.803 7.524 1.00 71.50 100 GLU A N 1
ATOM 789 C CA . GLU A 1 100 ? -8.796 -7.185 7.070 1.00 71.50 100 GLU A CA 1
ATOM 790 C C . GLU A 1 100 ? -10.247 -7.406 6.620 1.00 71.50 100 GLU A C 1
ATOM 792 O O . GLU A 1 100 ? -10.494 -8.085 5.623 1.00 71.50 100 GLU A O 1
ATOM 797 N N . GLU A 1 101 ? -11.207 -6.782 7.306 1.00 65.12 101 GLU A N 1
ATOM 798 C CA . GLU A 1 101 ? -12.624 -6.860 6.963 1.00 65.12 101 GLU A CA 1
ATOM 799 C C . GLU A 1 101 ? -13.130 -5.526 6.417 1.00 65.12 101 GLU A C 1
ATOM 801 O O . GLU A 1 101 ? -13.141 -4.501 7.095 1.00 65.12 101 GLU A O 1
ATOM 806 N N . TRP A 1 102 ? -13.594 -5.549 5.172 1.00 67.56 102 TRP A N 1
ATOM 807 C CA . TRP A 1 102 ? -14.359 -4.465 4.576 1.00 67.56 102 TRP A CA 1
ATOM 808 C C . TRP A 1 102 ? -15.369 -5.079 3.613 1.00 67.56 102 TRP A C 1
ATOM 810 O O . TRP A 1 102 ? -15.018 -5.890 2.757 1.00 67.56 102 TRP A O 1
ATOM 820 N N . LYS A 1 103 ? -16.643 -4.737 3.799 1.00 63.69 103 LYS A N 1
ATOM 821 C CA . LYS A 1 103 ? -17.725 -5.182 2.919 1.00 63.69 103 LYS A CA 1
ATOM 822 C C . LYS A 1 103 ? -18.000 -4.113 1.883 1.00 63.69 103 LYS A C 1
ATOM 824 O O . LYS A 1 103 ? -17.992 -2.921 2.200 1.00 63.69 103 LYS A O 1
ATOM 829 N N . GLU A 1 104 ? -18.250 -4.541 0.654 1.00 62.06 104 GLU A N 1
ATOM 830 C CA . GLU A 1 104 ? -18.740 -3.631 -0.374 1.00 62.06 104 GLU A CA 1
ATOM 831 C C . GLU A 1 104 ? -20.111 -3.092 0.067 1.00 62.06 104 GLU A C 1
ATOM 833 O O . GLU A 1 104 ? -20.903 -3.812 0.678 1.00 62.06 104 GLU A O 1
ATOM 838 N N . CYS A 1 105 ? -20.412 -1.818 -0.215 1.00 61.56 105 CYS A N 1
ATOM 839 C CA . CYS A 1 105 ? -21.697 -1.223 0.186 1.00 61.56 105 CYS A CA 1
ATOM 840 C C . CYS A 1 105 ? -22.901 -2.022 -0.338 1.00 61.56 105 CYS A C 1
ATOM 842 O O . CYS A 1 105 ? -23.933 -2.079 0.325 1.00 61.56 105 CYS A O 1
ATOM 844 N N . GLU A 1 106 ? -22.763 -2.654 -1.505 1.00 63.00 106 GLU A N 1
ATOM 845 C CA . GLU A 1 106 ? -23.802 -3.487 -2.120 1.00 63.00 106 GLU A CA 1
ATOM 846 C C . GLU A 1 106 ? -24.088 -4.778 -1.326 1.00 63.00 106 GLU A C 1
ATOM 848 O O . GLU A 1 106 ? -25.168 -5.351 -1.451 1.00 63.00 106 GLU A O 1
ATOM 853 N N . GLU A 1 107 ? -23.170 -5.207 -0.454 1.00 65.94 107 GLU A N 1
ATOM 854 C CA . GLU A 1 107 ? -23.299 -6.401 0.393 1.00 65.94 107 GLU A CA 1
ATOM 855 C C . GLU A 1 107 ? -23.913 -6.101 1.778 1.00 65.94 107 GLU A C 1
ATOM 857 O O . GLU A 1 107 ? -24.122 -7.010 2.590 1.00 65.94 107 GLU A O 1
ATOM 862 N N . LEU A 1 108 ? -24.211 -4.833 2.085 1.00 74.25 108 LEU A N 1
ATOM 863 C CA . LEU A 1 108 ? -24.797 -4.418 3.362 1.00 74.25 108 LEU A CA 1
ATOM 864 C C . LEU A 1 108 ? -26.318 -4.633 3.347 1.00 74.25 108 LEU A C 1
ATOM 866 O O . LEU A 1 108 ? -27.098 -3.753 2.991 1.00 74.25 108 LEU A O 1
ATOM 870 N N . THR A 1 109 ? -26.761 -5.824 3.752 1.00 76.06 109 THR A N 1
ATOM 871 C CA . THR A 1 109 ? -28.177 -6.228 3.649 1.00 76.06 109 THR A CA 1
ATOM 872 C C . THR A 1 109 ? -29.040 -5.893 4.870 1.00 76.06 109 THR A C 1
ATOM 874 O O . THR A 1 109 ? -30.249 -6.123 4.837 1.00 76.06 109 THR A O 1
ATOM 877 N N . ASN A 1 110 ? -28.463 -5.406 5.975 1.00 78.94 110 ASN A N 1
ATOM 878 C CA . ASN A 1 110 ? -29.216 -5.066 7.187 1.00 78.94 110 ASN A CA 1
ATOM 879 C C . ASN A 1 110 ? -28.637 -3.842 7.924 1.00 78.94 110 ASN A C 1
ATOM 881 O O . ASN A 1 110 ? -27.491 -3.449 7.712 1.00 78.94 110 ASN A O 1
ATOM 885 N N . GLY A 1 111 ? -29.452 -3.237 8.795 1.00 77.50 111 GLY A N 1
ATOM 886 C CA . GLY A 1 111 ? -29.093 -2.007 9.512 1.00 77.50 111 GLY A CA 1
ATOM 887 C C . GLY A 1 111 ? -27.905 -2.158 10.468 1.00 77.50 111 GLY A C 1
ATOM 888 O O . GLY A 1 111 ? -27.149 -1.208 10.650 1.00 77.50 111 GLY A O 1
ATOM 889 N N . ASP A 1 112 ? -27.688 -3.347 11.029 1.00 78.12 112 ASP A N 1
ATOM 890 C CA . ASP A 1 112 ? -26.554 -3.604 11.923 1.00 78.12 112 ASP A CA 1
ATOM 891 C C . ASP A 1 112 ? -25.219 -3.587 11.165 1.00 78.12 112 ASP A C 1
ATOM 893 O O . ASP A 1 112 ? -24.244 -3.012 11.648 1.00 78.12 112 ASP A O 1
ATOM 897 N N . LEU A 1 113 ? -25.187 -4.137 9.946 1.00 73.12 113 LEU A N 1
ATOM 898 C CA . LEU A 1 113 ? -24.020 -4.093 9.064 1.00 73.12 113 LEU A CA 1
ATOM 899 C C . LEU A 1 113 ? -23.715 -2.665 8.595 1.00 73.12 113 LEU A C 1
ATOM 901 O O . LEU A 1 113 ? -22.550 -2.275 8.567 1.00 73.12 113 LEU A O 1
ATOM 905 N N . VAL A 1 114 ? -24.744 -1.868 8.285 1.00 75.94 114 VAL A N 1
ATOM 906 C CA . VAL A 1 114 ? -24.574 -0.441 7.953 1.00 75.94 114 VAL A CA 1
ATOM 907 C C . VAL A 1 114 ? -23.994 0.323 9.145 1.00 75.94 114 VAL A C 1
ATOM 909 O O . VAL A 1 114 ? -23.032 1.068 8.986 1.00 75.94 114 VAL A O 1
ATOM 912 N N . ASN A 1 115 ? -24.506 0.087 10.355 1.00 78.25 115 ASN A N 1
ATOM 913 C CA . ASN A 1 115 ? -23.989 0.720 11.569 1.00 78.25 115 ASN A CA 1
ATOM 914 C C . ASN A 1 115 ? -22.537 0.323 11.868 1.00 78.25 115 ASN A C 1
ATOM 916 O O . ASN A 1 115 ? -21.744 1.170 12.279 1.00 78.25 115 ASN A O 1
ATOM 920 N N . ALA A 1 116 ? -22.177 -0.949 11.683 1.00 74.19 116 ALA A N 1
ATOM 921 C CA . ALA A 1 116 ? -20.800 -1.413 11.842 1.00 74.19 116 ALA A CA 1
ATOM 922 C C . ALA A 1 116 ? -19.867 -0.742 10.820 1.00 74.19 116 ALA A C 1
ATOM 924 O O . ALA A 1 116 ? -18.805 -0.240 11.186 1.00 74.19 116 ALA A O 1
ATOM 925 N N . TYR A 1 117 ? -20.308 -0.639 9.565 1.00 75.00 117 TYR A N 1
ATOM 926 C CA . TYR A 1 117 ? -19.574 0.051 8.508 1.00 75.00 117 TYR A CA 1
ATOM 927 C C . TYR A 1 117 ? -19.377 1.545 8.812 1.00 75.00 117 TYR A C 1
ATOM 929 O O . TYR A 1 117 ? -18.259 2.053 8.752 1.00 75.00 117 TYR A O 1
ATOM 937 N N . GLU A 1 118 ? -20.430 2.257 9.222 1.00 75.69 118 GLU A N 1
ATOM 938 C CA . GLU A 1 118 ? -20.334 3.673 9.601 1.00 75.69 118 GLU A CA 1
ATOM 939 C C . GLU A 1 118 ? -19.418 3.912 10.806 1.00 75.69 118 GLU A C 1
ATOM 941 O O . GLU A 1 118 ? -18.751 4.947 10.884 1.00 75.69 118 GLU A O 1
ATOM 946 N N . LYS A 1 119 ? -19.385 2.976 11.761 1.00 78.31 119 LYS A N 1
ATOM 947 C CA . LYS A 1 119 ? -18.447 3.028 12.886 1.00 78.31 119 LYS A CA 1
ATOM 948 C C . LYS A 1 119 ? -17.010 2.827 12.414 1.00 78.31 119 LYS A C 1
ATOM 950 O O . LYS A 1 119 ? -16.168 3.632 12.791 1.00 78.31 119 LYS A O 1
ATOM 955 N N . CYS A 1 120 ? -16.759 1.853 11.539 1.00 76.38 120 CYS A N 1
ATOM 956 C CA . CYS A 1 120 ? -15.446 1.619 10.934 1.00 76.38 120 CYS A CA 1
ATOM 957 C C . CYS A 1 120 ? -14.937 2.849 10.154 1.00 76.38 120 CYS A C 1
ATOM 959 O O . CYS A 1 120 ? -13.774 3.223 10.268 1.00 76.38 120 CYS A O 1
ATOM 961 N N . LEU A 1 121 ? -15.815 3.557 9.430 1.00 74.75 121 LEU A N 1
ATOM 962 C CA . LEU A 1 121 ? -15.452 4.811 8.753 1.00 74.75 121 LEU A CA 1
ATOM 963 C C . LEU A 1 121 ? -15.052 5.937 9.719 1.00 74.75 121 LEU A C 1
ATOM 965 O O . LEU A 1 121 ? -14.271 6.814 9.349 1.00 74.75 121 LEU A O 1
ATOM 969 N N . LYS A 1 122 ? -15.616 5.951 10.932 1.00 79.38 122 LYS A N 1
ATOM 970 C CA . LYS A 1 122 ? -15.319 6.957 11.966 1.00 79.38 122 LYS A CA 1
ATOM 971 C C . LYS A 1 122 ? -14.084 6.592 12.785 1.00 79.38 122 LYS A C 1
ATOM 973 O O . LYS A 1 122 ? -13.328 7.483 13.163 1.00 79.38 122 LYS A O 1
ATOM 978 N N . ASP A 1 123 ? -13.902 5.309 13.068 1.00 80.62 123 ASP A N 1
ATOM 979 C CA . ASP A 1 123 ? -12.729 4.760 13.732 1.00 80.62 123 ASP A CA 1
ATOM 980 C C . ASP A 1 123 ? -12.425 3.360 13.169 1.00 80.62 123 ASP A C 1
ATOM 982 O O . ASP A 1 123 ? -13.057 2.385 13.577 1.00 80.62 123 ASP A O 1
ATOM 986 N N . PRO A 1 124 ? -11.451 3.227 12.253 1.00 74.94 124 PRO A N 1
ATOM 987 C CA . PRO A 1 124 ? -11.112 1.934 11.662 1.00 74.94 124 PRO A CA 1
ATOM 988 C C . PRO A 1 124 ? -10.392 0.985 12.631 1.00 74.94 124 PRO A C 1
ATOM 990 O O . PRO A 1 124 ? -10.112 -0.148 12.261 1.00 74.94 124 PRO A O 1
ATOM 993 N N . ALA A 1 1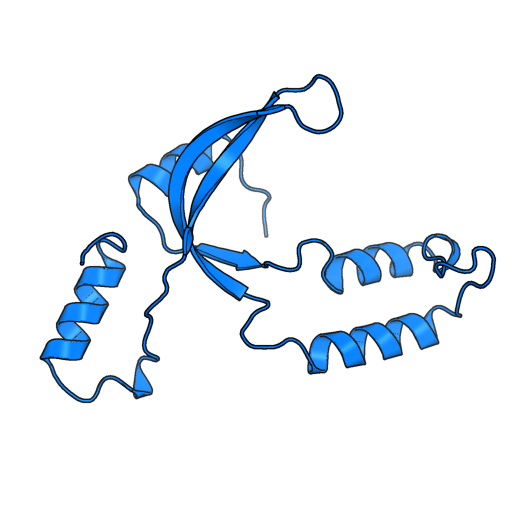25 ? -10.092 1.421 13.861 1.00 73.31 125 ALA A N 1
ATOM 994 C CA . ALA A 1 125 ? -9.589 0.560 14.932 1.00 73.31 125 ALA A CA 1
ATOM 995 C C . ALA A 1 125 ? -10.705 0.028 15.854 1.00 73.31 125 ALA A C 1
ATOM 997 O O . ALA A 1 125 ? -10.407 -0.495 16.926 1.00 73.31 125 ALA A O 1
ATOM 998 N N . TYR A 1 126 ? -11.971 0.248 15.498 1.00 67.56 126 TYR A N 1
ATOM 999 C CA . TYR A 1 126 ? -13.122 -0.244 16.245 1.00 67.56 126 TYR A CA 1
ATOM 1000 C C . TYR A 1 126 ? -13.367 -1.723 15.911 1.00 67.56 126 TYR A C 1
ATOM 1002 O O . TYR A 1 126 ? -13.801 -2.020 14.799 1.00 67.56 126 TYR A O 1
ATOM 1010 N N . ASP A 1 127 ? -13.085 -2.609 16.873 1.00 54.50 127 ASP A N 1
ATOM 1011 C CA . ASP A 1 127 ? -13.507 -4.022 16.871 1.00 54.50 127 ASP A CA 1
ATOM 1012 C C . ASP A 1 127 ? -14.975 -4.158 17.324 1.00 54.50 127 ASP A C 1
ATOM 1014 O O . ASP A 1 127 ? -15.315 -3.657 18.427 1.00 54.50 127 ASP A O 1
#